Protein AF-A0A7L3YA74-F1 (afdb_monomer_lite)

Sequence (97 aa):
MVEAWYMDESREDQRAPHRLRPNRAVSLEQLRRLGVAYRKLDADNYETDPCLKEIRRAENYSWMDIVTIHKDKLPNYEEKVCESAFSEDLHAESTAR

pLDDT: mean 78.05, std 8.85, range [44.53, 91.81]

Organism: NCBI:txid1323832

Foldseek 3Di:
DDWAWDADPDPPDPPDPRADVVTGTDDPVNCVVVVHDDDDDDPVPCPPGVVNVVVCVVLVVPDDDDDDQDPVPDVVNVCCVVPVVPDDDDDPDDPPD

Secondary structure (DSSP, 8-state):
----BPBPS--S-TTS--B-SS--B--HHHHHHTT-------GGGTTT-HHHHHHHHHTT----------TTTSTTHHHIIIIIISS----SS----

InterPro domains:
  IPR004313 Acireductone dioxygenase ARD family [PF03079] (4-97)
  IPR004313 Acireductone dioxygenase ARD family [PTHR23418] (1-97)
  IPR011051 RmlC-like cupin domain superfamily [SSF51182] (1-82)
  IPR014710 RmlC-like jelly roll fold [G3DSA:2.60.120.10] (1-97)

Radius of gyration: 16.41 Å; chains: 1; bounding box: 35×32×40 Å

Structure (mmCIF, N/CA/C/O backbone):
data_AF-A0A7L3YA74-F1
#
_entry.id   AF-A0A7L3YA74-F1
#
loop_
_atom_site.group_PDB
_atom_site.id
_atom_site.type_symbol
_atom_site.label_atom_id
_atom_site.label_alt_id
_atom_site.label_comp_id
_atom_site.label_asym_id
_atom_site.label_entity_id
_atom_site.label_seq_id
_atom_site.pdbx_PDB_ins_code
_atom_site.Cartn_x
_atom_site.Cartn_y
_atom_site.Cartn_z
_atom_site.occupancy
_atom_site.B_iso_or_equiv
_atom_site.auth_seq_id
_atom_site.auth_comp_id
_atom_site.auth_asym_id
_atom_site.auth_atom_id
_atom_site.pdbx_PDB_model_num
ATOM 1 N N . MET A 1 1 ? -8.294 2.529 -9.353 1.00 65.00 1 MET A N 1
ATOM 2 C CA . MET A 1 1 ? -8.562 1.082 -9.193 1.00 65.00 1 MET A CA 1
ATOM 3 C C . MET A 1 1 ? -7.230 0.455 -8.822 1.00 65.00 1 MET A C 1
ATOM 5 O O . MET A 1 1 ? -6.240 0.891 -9.389 1.00 65.00 1 MET A O 1
ATOM 9 N N . VAL A 1 2 ? -7.171 -0.429 -7.824 1.00 81.81 2 VAL A N 1
ATOM 10 C CA . VAL A 1 2 ? -5.895 -1.043 -7.421 1.00 81.81 2 VAL A CA 1
ATOM 11 C C . VAL A 1 2 ? -5.481 -2.079 -8.462 1.00 81.81 2 VAL A C 1
ATOM 13 O O . VAL A 1 2 ? -6.305 -2.884 -8.894 1.00 81.81 2 VAL A O 1
ATOM 16 N N . GLU A 1 3 ? -4.225 -2.016 -8.888 1.00 85.62 3 GLU A N 1
ATOM 17 C CA . GLU A 1 3 ? -3.626 -2.949 -9.836 1.00 85.62 3 GLU A CA 1
ATOM 18 C C . GLU A 1 3 ? -2.585 -3.802 -9.100 1.00 85.62 3 GLU A C 1
ATOM 20 O O . GLU A 1 3 ? -1.801 -3.276 -8.315 1.00 85.62 3 GLU A O 1
ATOM 25 N N . ALA A 1 4 ? -2.570 -5.108 -9.365 1.00 87.88 4 ALA A N 1
ATOM 26 C CA . ALA A 1 4 ? -1.549 -6.035 -8.886 1.00 87.88 4 ALA A CA 1
ATOM 27 C C . ALA A 1 4 ? -1.159 -6.983 -10.028 1.00 87.88 4 ALA A C 1
ATOM 29 O O . ALA A 1 4 ? -2.000 -7.336 -10.860 1.00 87.88 4 ALA A O 1
ATOM 30 N N . TRP A 1 5 ? 0.111 -7.377 -10.103 1.00 91.81 5 TRP A N 1
ATOM 31 C CA . TRP A 1 5 ? 0.648 -8.217 -11.177 1.00 91.81 5 TRP A CA 1
ATOM 32 C C . TRP A 1 5 ? 1.831 -9.055 -10.688 1.00 91.81 5 TRP A C 1
ATOM 34 O O . TRP A 1 5 ? 2.436 -8.751 -9.663 1.00 91.81 5 TRP A O 1
ATOM 44 N N . TYR A 1 6 ? 2.153 -10.117 -11.425 1.00 87.88 6 TYR A N 1
ATOM 45 C CA . TYR A 1 6 ? 3.386 -10.877 -11.213 1.00 87.88 6 TYR A CA 1
ATOM 46 C C . TYR A 1 6 ? 4.590 -10.128 -11.789 1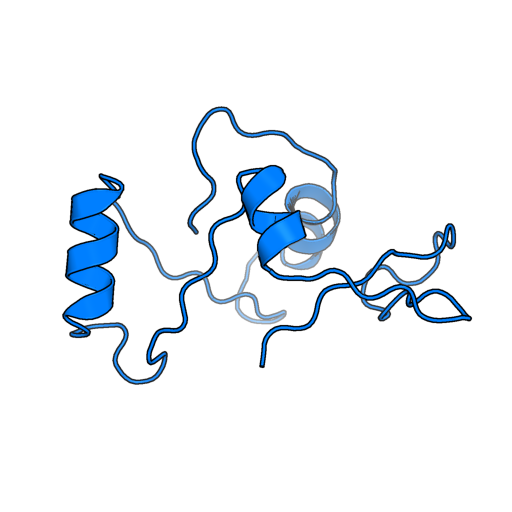.00 87.88 6 TYR A C 1
ATOM 48 O O . TYR A 1 6 ? 4.497 -9.551 -12.878 1.00 87.88 6 TYR A O 1
ATOM 56 N N . MET A 1 7 ? 5.702 -10.171 -11.053 1.00 86.44 7 MET A N 1
ATOM 57 C CA . MET A 1 7 ? 6.959 -9.536 -11.436 1.00 86.44 7 MET A CA 1
ATOM 58 C C . MET A 1 7 ? 7.815 -10.434 -12.340 1.00 86.44 7 MET A C 1
ATOM 60 O O . MET A 1 7 ? 7.671 -11.659 -12.314 1.00 86.44 7 MET A O 1
ATOM 64 N N . ASP A 1 8 ? 8.661 -9.820 -13.168 1.00 86.31 8 ASP A N 1
ATOM 65 C CA . ASP A 1 8 ? 9.738 -10.510 -13.887 1.00 86.31 8 ASP A CA 1
ATOM 66 C C . ASP A 1 8 ? 10.915 -10.873 -12.959 1.00 86.31 8 ASP A C 1
ATOM 68 O O . ASP A 1 8 ? 10.966 -10.467 -11.802 1.00 86.31 8 ASP A O 1
ATOM 72 N N . GLU A 1 9 ? 11.848 -11.692 -13.451 1.00 81.44 9 GLU A N 1
ATOM 73 C CA . GLU A 1 9 ? 13.032 -12.125 -12.689 1.00 81.44 9 GLU A CA 1
ATOM 74 C C . GLU A 1 9 ? 14.203 -11.124 -12.783 1.00 81.44 9 GLU A C 1
ATOM 76 O O . GLU A 1 9 ? 15.326 -11.440 -12.376 1.00 81.44 9 GLU A O 1
ATOM 81 N N . SER A 1 10 ? 13.980 -9.929 -13.348 1.00 80.62 10 SER A N 1
ATOM 82 C CA . SER A 1 10 ? 15.038 -8.934 -13.507 1.00 80.62 10 SER A CA 1
ATOM 83 C C . SER A 1 10 ? 15.422 -8.338 -12.155 1.00 80.62 10 SER A C 1
ATOM 85 O O . SER A 1 10 ? 14.576 -7.946 -11.357 1.00 80.62 10 SER A O 1
ATOM 87 N N . ARG A 1 11 ? 16.730 -8.230 -11.911 1.00 73.56 11 ARG A N 1
ATOM 88 C CA . ARG A 1 11 ? 17.304 -7.529 -10.748 1.00 73.56 11 ARG A CA 1
ATOM 89 C C . ARG A 1 11 ? 17.702 -6.089 -11.076 1.00 73.56 11 ARG A C 1
ATOM 91 O O . ARG A 1 11 ? 18.593 -5.538 -10.433 1.00 73.56 11 ARG A O 1
ATOM 98 N N . GLU A 1 12 ? 17.122 -5.531 -12.135 1.00 78.94 12 GLU A N 1
ATOM 99 C CA . GLU A 1 12 ? 17.312 -4.136 -12.531 1.00 78.94 12 GLU A CA 1
ATOM 100 C C . GLU A 1 12 ? 16.683 -3.171 -11.505 1.00 78.94 12 GLU A C 1
ATOM 102 O O . GLU A 1 12 ? 16.485 -3.516 -10.341 1.00 78.94 12 GLU A O 1
ATOM 107 N N . ASP A 1 13 ? 16.445 -1.920 -11.902 1.00 78.50 13 ASP A N 1
ATOM 108 C CA . ASP A 1 13 ? 15.917 -0.869 -11.031 1.00 78.50 13 ASP A CA 1
ATOM 109 C C . ASP A 1 13 ? 14.639 -1.318 -10.303 1.00 78.50 13 ASP A C 1
ATOM 111 O O . ASP A 1 13 ? 13.571 -1.368 -10.899 1.00 78.50 13 ASP A O 1
ATOM 115 N N . GLN A 1 14 ? 14.737 -1.565 -8.994 1.00 74.81 14 GLN A N 1
ATOM 116 C CA . GLN A 1 14 ? 13.635 -2.056 -8.155 1.00 74.81 14 GLN A CA 1
ATOM 117 C C . GLN A 1 14 ? 12.411 -1.122 -8.114 1.00 74.81 14 GLN A C 1
ATOM 119 O O . GLN A 1 14 ? 11.341 -1.526 -7.659 1.00 74.81 14 GLN A O 1
ATOM 124 N N . ARG A 1 15 ? 12.543 0.137 -8.559 1.00 78.00 15 ARG A N 1
ATOM 125 C CA . ARG A 1 15 ? 11.432 1.097 -8.668 1.00 78.00 15 ARG A CA 1
ATOM 126 C C . ARG A 1 15 ? 10.715 0.991 -10.016 1.00 78.00 15 ARG A C 1
ATOM 128 O O . ARG A 1 15 ? 9.676 1.630 -10.201 1.00 78.00 15 ARG A O 1
ATOM 135 N N . ALA A 1 16 ? 11.252 0.226 -10.964 1.00 81.88 16 ALA A N 1
ATOM 136 C CA . ALA A 1 16 ? 10.610 -0.030 -12.239 1.00 81.88 16 ALA A CA 1
ATOM 137 C C . ALA A 1 16 ? 9.360 -0.918 -12.061 1.00 81.88 16 ALA A C 1
ATOM 139 O O . ALA A 1 16 ? 9.227 -1.647 -11.082 1.00 81.88 16 ALA A O 1
ATOM 140 N N . PRO A 1 17 ? 8.408 -0.902 -13.010 1.00 81.69 17 PRO A N 1
ATOM 141 C CA . PRO A 1 17 ? 7.170 -1.668 -12.867 1.00 81.69 17 PRO A CA 1
ATOM 142 C C . PRO A 1 17 ? 7.342 -3.195 -12.862 1.00 81.69 17 PRO A C 1
ATOM 144 O O . PRO A 1 17 ? 6.415 -3.883 -12.439 1.00 81.69 17 PRO A O 1
ATOM 147 N N . HIS A 1 18 ? 8.450 -3.719 -13.408 1.00 84.81 18 HIS A N 1
ATOM 148 C CA . HIS A 1 18 ? 8.760 -5.157 -13.515 1.00 84.81 18 HIS A CA 1
ATOM 149 C C . HIS A 1 18 ? 7.584 -6.034 -13.984 1.00 84.81 18 HIS A C 1
ATOM 151 O O . HIS A 1 18 ? 7.367 -7.141 -13.505 1.00 84.81 18 HIS A O 1
ATOM 157 N N . ARG A 1 19 ? 6.745 -5.527 -14.899 1.00 84.94 19 ARG A N 1
ATOM 158 C CA . ARG A 1 19 ? 5.552 -6.242 -15.383 1.00 84.94 19 ARG A CA 1
ATOM 159 C C . ARG A 1 19 ? 5.958 -7.341 -16.366 1.00 84.94 19 ARG A C 1
ATOM 161 O O . ARG A 1 19 ? 6.562 -7.037 -17.397 1.00 84.94 19 ARG A O 1
ATOM 168 N N . LEU A 1 20 ? 5.516 -8.580 -16.122 1.00 83.38 20 LEU A N 1
ATOM 169 C CA . LEU A 1 20 ? 5.672 -9.680 -17.082 1.00 83.38 20 LEU A CA 1
ATOM 170 C C . LEU A 1 20 ? 5.091 -9.331 -18.463 1.00 83.38 20 LEU A C 1
ATOM 172 O O . LEU A 1 20 ? 4.079 -8.634 -18.589 1.00 83.38 20 LEU A O 1
ATOM 176 N N . ARG A 1 21 ? 5.709 -9.872 -19.517 1.00 80.38 21 ARG A N 1
ATOM 177 C CA . ARG A 1 21 ? 5.198 -9.815 -20.894 1.00 80.38 21 ARG A CA 1
ATOM 178 C C . ARG A 1 21 ? 5.085 -11.244 -21.440 1.00 80.38 21 ARG A C 1
ATOM 180 O O . ARG A 1 21 ? 6.120 -11.828 -21.750 1.00 80.38 21 ARG A O 1
ATOM 187 N N . PRO A 1 22 ? 3.868 -11.814 -21.575 1.00 85.38 22 PRO A N 1
ATOM 188 C CA . PRO A 1 22 ? 2.543 -11.199 -21.400 1.00 85.38 22 PRO A CA 1
ATOM 189 C C . PRO A 1 22 ? 2.173 -10.902 -19.934 1.00 85.38 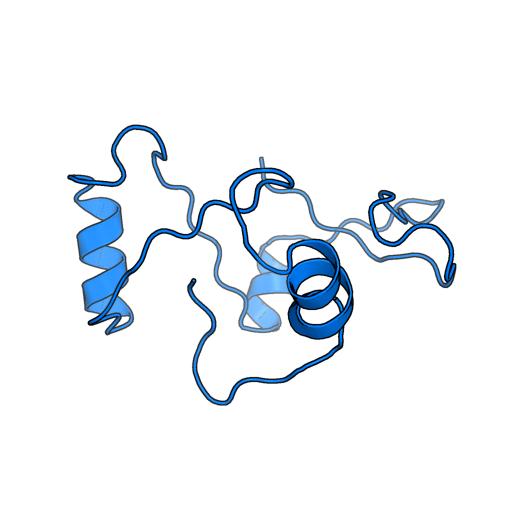22 PRO A C 1
ATOM 191 O O . PRO A 1 22 ? 2.587 -11.614 -19.024 1.00 85.38 22 PRO A O 1
ATOM 194 N N . ASN A 1 23 ? 1.372 -9.850 -19.716 1.00 86.50 23 ASN A N 1
ATOM 195 C CA . ASN A 1 23 ? 0.984 -9.407 -18.373 1.00 86.50 23 ASN A CA 1
ATOM 196 C C . ASN A 1 23 ? 0.130 -10.461 -17.664 1.00 86.50 23 ASN A C 1
ATOM 198 O O . ASN A 1 23 ? -0.882 -10.920 -18.199 1.00 86.50 23 ASN A O 1
ATOM 202 N N . ARG A 1 24 ? 0.497 -10.776 -16.423 1.00 87.44 24 ARG A N 1
ATOM 203 C CA . ARG A 1 24 ? -0.266 -11.656 -15.542 1.00 87.44 24 ARG A CA 1
ATOM 204 C C . ARG A 1 24 ? -0.784 -10.837 -14.363 1.00 87.44 24 ARG A C 1
ATOM 206 O O . ARG A 1 24 ? -0.106 -10.693 -13.349 1.00 87.44 24 ARG A O 1
ATOM 213 N N . ALA A 1 25 ? -1.981 -10.281 -14.527 1.00 88.38 25 ALA A N 1
ATOM 214 C CA . ALA A 1 25 ? -2.650 -9.517 -13.481 1.00 88.38 25 ALA A CA 1
ATOM 215 C C . ALA A 1 25 ? -3.127 -10.429 -12.337 1.00 88.38 25 ALA A C 1
ATOM 217 O O . ALA A 1 25 ? -3.476 -11.593 -12.551 1.00 88.38 25 ALA A O 1
ATOM 218 N N . VAL A 1 26 ? -3.157 -9.876 -11.129 1.00 88.38 26 VAL A N 1
ATOM 219 C CA . VAL A 1 26 ? -3.637 -10.525 -9.908 1.00 88.38 26 VAL A CA 1
ATOM 220 C C . VAL A 1 26 ? -4.903 -9.811 -9.448 1.00 88.38 26 VAL A C 1
ATOM 222 O O . VAL A 1 26 ? -4.951 -8.586 -9.348 1.00 88.38 26 VAL A O 1
ATOM 225 N N . SER A 1 27 ? -5.949 -10.586 -9.179 1.00 89.44 27 SER A N 1
ATOM 226 C CA . SER A 1 27 ? -7.224 -10.071 -8.675 1.00 89.44 27 SER A CA 1
ATOM 227 C C . SER A 1 27 ? -7.198 -9.853 -7.159 1.00 89.44 27 SER A C 1
ATOM 229 O O . SER A 1 27 ? -6.467 -10.514 -6.421 1.00 89.44 27 SER A O 1
ATOM 231 N N . LEU A 1 28 ? -8.081 -8.980 -6.668 1.00 86.50 28 LEU A N 1
ATOM 232 C CA . LEU A 1 28 ? -8.273 -8.771 -5.229 1.00 86.50 28 LEU A CA 1
ATOM 233 C C . LEU A 1 28 ? -8.700 -10.047 -4.485 1.00 86.50 28 LEU A C 1
ATOM 235 O O . LEU A 1 28 ? -8.375 -10.207 -3.313 1.00 86.50 28 LEU A O 1
ATOM 239 N N . GLU A 1 29 ? -9.410 -10.969 -5.141 1.00 86.94 29 GLU A N 1
ATOM 240 C CA . GLU A 1 29 ? -9.765 -12.259 -4.537 1.00 86.94 29 GLU A CA 1
ATOM 241 C C . GLU A 1 29 ? -8.544 -13.151 -4.310 1.00 86.94 29 GLU A C 1
ATOM 243 O O . GLU A 1 29 ? -8.449 -13.808 -3.274 1.00 86.94 29 GLU A O 1
ATOM 248 N N . GLN A 1 30 ? -7.588 -13.153 -5.243 1.00 87.62 30 GLN A N 1
ATOM 249 C CA . GLN A 1 30 ? -6.329 -13.877 -5.062 1.00 87.62 30 GLN A CA 1
ATOM 250 C C . GLN A 1 30 ? -5.513 -13.279 -3.913 1.00 87.62 30 GLN A C 1
ATOM 252 O O . GLN A 1 30 ? -5.005 -14.032 -3.089 1.00 87.62 30 GLN A O 1
ATOM 257 N N . LEU A 1 31 ? -5.467 -11.947 -3.801 1.00 87.56 31 LEU A N 1
ATOM 258 C CA . LEU A 1 31 ? -4.825 -11.261 -2.674 1.00 87.56 31 LEU A CA 1
ATOM 259 C C . LEU A 1 31 ? -5.486 -11.615 -1.332 1.00 87.56 31 LEU A C 1
ATOM 261 O O . LEU A 1 31 ? -4.791 -11.937 -0.372 1.00 87.56 31 LEU A O 1
ATOM 265 N N . ARG A 1 32 ? -6.823 -11.676 -1.276 1.00 87.06 32 ARG A N 1
ATOM 266 C CA . ARG A 1 32 ? -7.555 -12.088 -0.064 1.00 87.06 32 ARG A CA 1
ATOM 267 C C . ARG A 1 32 ? -7.232 -13.513 0.378 1.00 87.06 32 ARG A C 1
ATOM 269 O O . ARG A 1 32 ? -7.156 -13.762 1.576 1.00 87.06 32 ARG A O 1
ATOM 276 N N . ARG A 1 33 ? -7.016 -14.444 -0.560 1.00 87.81 33 ARG A N 1
ATOM 277 C CA . ARG A 1 33 ? -6.594 -15.823 -0.235 1.00 87.81 33 ARG A CA 1
ATOM 278 C C . ARG A 1 33 ? -5.199 -15.883 0.387 1.00 87.81 33 ARG A C 1
ATOM 280 O O . ARG A 1 33 ? -4.932 -16.807 1.143 1.00 87.81 33 ARG A O 1
ATOM 287 N N . LEU A 1 34 ? -4.344 -14.907 0.084 1.00 86.44 34 LEU A N 1
ATOM 288 C CA . LEU A 1 34 ? -3.024 -14.745 0.698 1.00 86.44 34 LEU A CA 1
ATOM 289 C C . LEU A 1 34 ? -3.087 -14.020 2.055 1.00 86.44 34 LEU A C 1
ATOM 291 O O . LEU A 1 34 ? -2.051 -13.808 2.671 1.00 86.44 34 LEU A O 1
ATOM 295 N N . GLY A 1 35 ? -4.279 -13.623 2.518 1.00 83.12 35 GLY A N 1
ATOM 296 C CA . GLY A 1 35 ? -4.459 -12.839 3.743 1.00 83.12 35 GLY A CA 1
ATOM 297 C C . GLY A 1 35 ? -4.313 -11.326 3.550 1.00 83.12 35 GLY A C 1
ATOM 298 O O . GLY A 1 35 ? -4.402 -10.581 4.519 1.00 83.12 35 GLY A O 1
ATOM 299 N N . VAL A 1 36 ? -4.140 -10.843 2.313 1.00 85.00 36 VAL A N 1
ATOM 300 C CA . VAL A 1 36 ? -4.012 -9.407 2.026 1.00 85.00 36 VAL A CA 1
ATOM 301 C C . VAL A 1 36 ? -5.398 -8.765 1.946 1.00 85.00 36 VAL A C 1
ATOM 303 O O . VAL A 1 36 ? -6.208 -9.069 1.062 1.00 85.00 36 VAL A O 1
ATOM 306 N N . ALA A 1 37 ? -5.676 -7.841 2.865 1.00 82.56 37 ALA A N 1
ATOM 307 C CA . ALA A 1 37 ? -6.910 -7.069 2.893 1.00 82.56 37 ALA A CA 1
ATOM 308 C C . ALA A 1 37 ? -6.732 -5.711 2.197 1.00 82.56 37 ALA A C 1
ATOM 310 O O . ALA A 1 37 ? -5.825 -4.949 2.501 1.00 82.56 37 ALA A O 1
ATOM 311 N N . TYR A 1 38 ? -7.647 -5.384 1.283 1.00 84.94 38 TYR A N 1
ATOM 312 C CA . TYR A 1 38 ? -7.721 -4.068 0.646 1.00 84.94 38 TYR A CA 1
ATOM 313 C C . TYR A 1 38 ? -8.952 -3.298 1.130 1.00 84.94 38 TYR A C 1
ATOM 315 O O . TYR A 1 38 ? -10.052 -3.864 1.236 1.00 84.94 38 TYR A O 1
ATOM 323 N N . ARG A 1 39 ? -8.776 -1.999 1.382 1.00 82.75 39 ARG A N 1
ATOM 324 C CA . ARG A 1 39 ? -9.842 -1.034 1.670 1.00 82.75 39 ARG A CA 1
ATOM 325 C C . ARG A 1 39 ? -9.565 0.249 0.893 1.00 82.75 39 ARG A C 1
ATOM 327 O O . ARG A 1 39 ? -8.424 0.684 0.795 1.00 82.75 39 ARG A O 1
ATOM 334 N N . LYS A 1 40 ? -10.615 0.831 0.317 1.00 83.00 40 LYS A N 1
ATOM 335 C CA . LYS A 1 40 ? -10.546 2.136 -0.339 1.00 83.00 40 LYS A CA 1
ATOM 336 C C . LYS A 1 40 ? -11.065 3.172 0.651 1.00 83.00 40 LYS A C 1
ATOM 338 O O . LYS A 1 40 ? -12.234 3.099 1.015 1.00 83.00 40 LYS A O 1
ATOM 343 N N . LEU A 1 41 ? -10.197 4.088 1.057 1.00 83.44 41 LEU A N 1
ATOM 344 C CA . LEU A 1 41 ? -10.511 5.188 1.963 1.00 83.44 41 LEU A CA 1
ATOM 345 C C . LEU A 1 41 ? -10.322 6.525 1.255 1.00 83.44 41 LEU A C 1
ATOM 347 O O . LEU A 1 41 ? -9.704 6.583 0.185 1.00 83.44 41 LEU A O 1
ATOM 351 N N . ASP A 1 42 ? -10.884 7.571 1.847 1.00 81.06 42 ASP A N 1
ATOM 352 C CA . ASP A 1 42 ? -10.666 8.938 1.399 1.00 81.06 42 ASP A CA 1
ATOM 353 C C . ASP A 1 42 ? -9.396 9.487 2.059 1.00 81.06 42 ASP A C 1
ATOM 355 O O . ASP A 1 42 ? -9.355 9.741 3.263 1.00 81.06 42 ASP A O 1
ATOM 359 N N . ALA A 1 43 ? -8.334 9.624 1.265 1.00 81.00 43 ALA A N 1
ATOM 360 C CA . ALA A 1 43 ? -7.046 10.094 1.756 1.00 81.00 43 ALA A CA 1
ATOM 361 C C . ALA A 1 43 ? -7.059 11.589 2.111 1.00 81.00 43 ALA A C 1
ATOM 363 O O . ALA A 1 43 ? -6.214 12.010 2.895 1.00 81.00 43 ALA A O 1
ATOM 364 N N . ASP A 1 44 ? -8.006 12.379 1.591 1.00 82.31 44 ASP A N 1
ATOM 365 C CA . ASP A 1 44 ? -8.095 13.810 1.899 1.00 82.31 44 ASP A CA 1
ATOM 366 C C . ASP A 1 44 ? -8.684 14.051 3.298 1.00 82.31 44 ASP A C 1
ATOM 368 O O . ASP A 1 44 ? -8.444 15.094 3.905 1.00 82.31 44 ASP A O 1
ATOM 372 N N . ASN A 1 45 ? -9.418 13.072 3.842 1.00 81.88 45 ASN A N 1
ATOM 373 C CA . ASN A 1 45 ? -10.070 13.169 5.147 1.00 81.88 45 ASN A CA 1
ATOM 374 C C . ASN A 1 45 ? -9.557 12.143 6.174 1.00 81.88 45 ASN A C 1
ATOM 376 O O . ASN A 1 45 ? -10.289 11.721 7.072 1.00 81.88 45 ASN A O 1
ATOM 380 N N . TYR A 1 46 ? -8.287 11.745 6.079 1.00 78.62 46 TYR A N 1
ATOM 381 C CA . TYR A 1 46 ? -7.698 10.726 6.956 1.00 78.62 46 TYR A CA 1
ATOM 382 C C . TYR A 1 46 ? -7.779 11.065 8.463 1.00 78.62 46 TYR A C 1
ATOM 384 O O . TYR A 1 46 ? -7.776 10.161 9.297 1.00 78.62 46 TYR A O 1
ATOM 392 N N . GLU A 1 47 ? -7.883 12.347 8.835 1.00 76.44 47 GLU A N 1
ATOM 393 C CA . GLU A 1 47 ? -7.976 12.789 10.236 1.00 76.44 47 GLU A CA 1
ATOM 394 C C . GLU A 1 47 ? -9.341 12.490 10.874 1.00 76.44 47 GLU A C 1
ATOM 396 O O . GLU A 1 47 ? -9.425 12.190 12.071 1.00 76.44 47 GLU A O 1
ATOM 401 N N . THR A 1 48 ? -10.429 12.572 10.097 1.00 75.00 48 THR A N 1
ATOM 402 C CA . THR A 1 48 ? -11.792 12.441 10.640 1.00 75.00 48 THR A CA 1
ATOM 403 C C . THR A 1 48 ? -12.623 11.326 10.023 1.00 75.00 48 THR A C 1
ATOM 405 O O . THR A 1 48 ? -13.729 11.090 10.519 1.00 75.00 48 THR A O 1
ATOM 408 N N . ASP A 1 49 ? -12.088 10.596 9.038 1.00 80.12 49 ASP A N 1
ATOM 409 C CA . ASP A 1 49 ? -12.808 9.547 8.317 1.00 80.12 49 ASP A CA 1
ATOM 410 C C . ASP A 1 49 ? -13.410 8.500 9.285 1.00 80.12 49 ASP A C 1
ATOM 412 O O . ASP A 1 49 ? -12.679 7.763 9.967 1.00 80.12 49 ASP A O 1
ATOM 41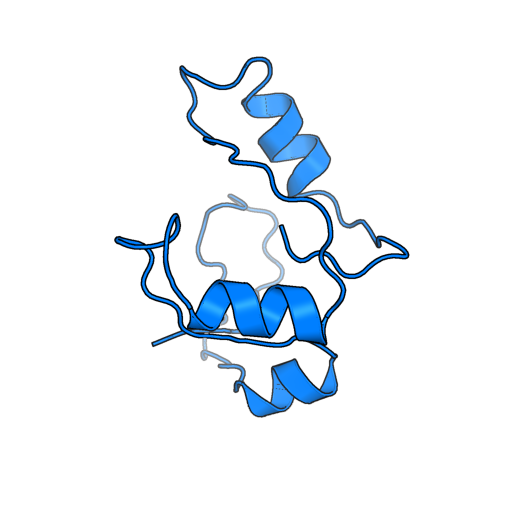6 N N . PRO A 1 50 ? -14.753 8.412 9.377 1.00 81.44 50 PRO A N 1
ATOM 417 C CA . PRO A 1 50 ? -15.412 7.406 10.200 1.00 81.44 50 PRO A CA 1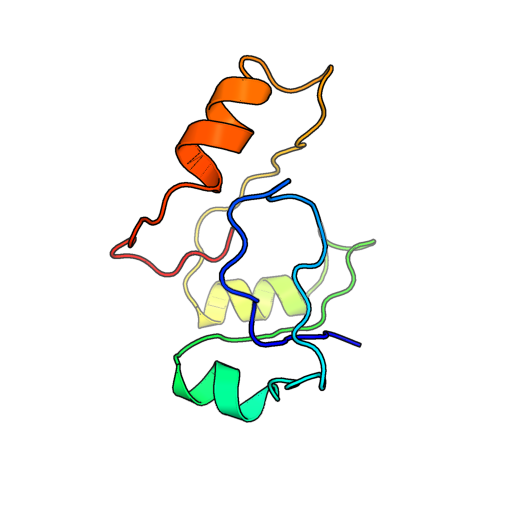
ATOM 418 C C . PRO A 1 50 ? -15.110 5.979 9.720 1.00 81.44 50 PRO A C 1
ATOM 420 O O . PRO A 1 50 ? -15.045 5.070 10.550 1.00 81.44 50 PRO A O 1
ATOM 423 N N . CYS A 1 51 ? -14.848 5.780 8.424 1.00 81.00 51 CYS A N 1
ATOM 424 C CA . CYS A 1 51 ? -14.520 4.472 7.864 1.00 81.00 51 CYS A CA 1
ATOM 425 C C . CYS A 1 51 ? -13.156 3.975 8.369 1.00 81.00 51 CYS A C 1
ATOM 427 O O . CYS A 1 51 ? -13.026 2.815 8.770 1.00 81.00 51 CYS A O 1
ATOM 429 N N . LEU A 1 52 ? -12.160 4.866 8.459 1.00 81.25 52 LEU A N 1
ATOM 430 C CA . LEU A 1 52 ? -10.863 4.543 9.057 1.00 81.25 52 LEU A CA 1
ATOM 431 C C . LEU A 1 52 ? -11.009 4.168 10.540 1.00 81.25 52 LEU A C 1
ATOM 433 O O . LEU A 1 52 ? -10.405 3.196 10.994 1.00 81.25 52 LEU A O 1
ATOM 437 N N . LYS A 1 53 ? -11.844 4.892 11.298 1.00 82.06 53 LYS A N 1
ATOM 438 C CA . LYS A 1 53 ? -12.103 4.584 12.718 1.00 82.06 53 LYS A CA 1
ATOM 439 C C . LYS A 1 53 ? -12.742 3.209 12.909 1.00 82.06 53 LYS A C 1
ATOM 441 O O . LYS A 1 53 ? -12.343 2.485 13.823 1.00 82.06 53 LYS A O 1
ATOM 446 N N . GLU A 1 54 ? -13.698 2.833 12.062 1.00 85.25 54 GLU A N 1
ATOM 447 C CA . GLU A 1 54 ? -14.304 1.497 12.103 1.00 85.25 54 GLU A CA 1
ATOM 448 C C . GLU A 1 54 ? -13.288 0.395 11.800 1.00 85.25 54 GLU A C 1
ATOM 450 O O . GLU A 1 54 ? -13.221 -0.580 12.549 1.00 85.25 54 GLU A O 1
ATOM 455 N N . ILE A 1 55 ? -12.455 0.567 10.768 1.00 84.00 55 ILE A N 1
ATOM 456 C CA . ILE A 1 55 ? -11.415 -0.413 10.417 1.00 84.00 55 ILE A CA 1
ATOM 457 C C . ILE A 1 55 ? -10.426 -0.579 11.570 1.00 84.00 55 ILE A C 1
ATOM 459 O O . ILE A 1 55 ? -10.150 -1.703 11.983 1.00 84.00 55 ILE A O 1
ATOM 463 N N . ARG A 1 56 ? -9.948 0.528 12.149 1.00 82.12 56 ARG A N 1
ATOM 464 C CA . ARG A 1 56 ? -9.021 0.485 13.289 1.00 82.12 56 ARG A CA 1
ATOM 465 C C . ARG A 1 56 ? -9.618 -0.236 14.490 1.00 82.12 56 ARG A C 1
ATOM 467 O O . ARG A 1 56 ? -8.912 -0.982 15.160 1.00 82.12 56 ARG A O 1
ATOM 474 N N . ARG A 1 57 ? -10.911 -0.042 14.761 1.00 83.69 57 ARG A N 1
ATOM 475 C CA . ARG A 1 57 ? -11.601 -0.742 15.851 1.00 83.69 57 ARG A CA 1
ATOM 476 C C . ARG A 1 57 ? -11.777 -2.233 15.557 1.00 83.69 57 ARG A C 1
ATOM 478 O O . ARG A 1 57 ? -11.621 -3.033 16.472 1.00 83.69 57 ARG A O 1
ATOM 485 N N . ALA A 1 58 ? -12.113 -2.595 14.320 1.00 83.75 58 ALA A N 1
ATOM 486 C CA . ALA A 1 58 ? -12.319 -3.985 13.917 1.00 83.75 58 ALA A CA 1
ATOM 487 C C . ALA A 1 58 ? -11.015 -4.800 13.942 1.00 83.75 58 ALA A C 1
ATOM 489 O O . ALA A 1 58 ? -11.014 -5.931 14.416 1.00 83.75 58 ALA A O 1
ATOM 490 N N . GLU A 1 59 ? -9.913 -4.200 13.492 1.00 80.12 59 GLU A N 1
ATOM 491 C CA . GLU A 1 59 ? -8.589 -4.834 13.398 1.00 80.12 59 GLU A CA 1
ATOM 492 C C . GLU A 1 59 ? -7.702 -4.568 14.634 1.00 80.12 59 GLU A C 1
ATOM 494 O O . GLU A 1 59 ? -6.544 -4.971 14.682 1.00 80.12 59 GLU A O 1
ATOM 499 N N . ASN A 1 60 ? -8.241 -3.888 15.654 1.00 82.38 60 ASN A N 1
ATOM 500 C CA . ASN A 1 60 ? -7.553 -3.532 16.899 1.00 82.38 60 ASN A CA 1
ATOM 501 C C . ASN A 1 60 ? -6.258 -2.701 16.710 1.00 82.38 60 ASN A C 1
ATOM 503 O O . ASN A 1 60 ? -5.308 -2.815 17.487 1.00 82.38 60 ASN A O 1
ATOM 507 N N . TYR A 1 61 ? -6.230 -1.814 15.708 1.00 79.62 61 TYR A N 1
ATOM 508 C CA . TYR A 1 61 ? -5.127 -0.875 15.462 1.00 79.62 61 TYR A CA 1
ATOM 509 C C . TYR A 1 61 ? -5.175 0.311 16.437 1.00 79.62 61 TYR A C 1
ATOM 511 O O . TYR A 1 61 ? -5.727 1.385 16.155 1.00 79.62 61 TYR A O 1
ATOM 519 N N . SER A 1 62 ? -4.584 0.103 17.612 1.00 78.81 62 SER A N 1
ATOM 520 C CA . SER A 1 62 ? -4.546 1.068 18.718 1.00 78.81 62 SER A CA 1
ATOM 521 C C . SER A 1 62 ? -3.617 2.260 18.469 1.00 78.81 62 SER A C 1
ATOM 523 O O . SER A 1 62 ? -3.842 3.336 19.023 1.00 78.81 62 SER A O 1
ATOM 525 N N . TRP A 1 63 ? -2.621 2.112 17.595 1.00 76.62 63 TRP A N 1
ATOM 526 C CA . TRP A 1 63 ? -1.611 3.130 17.318 1.00 76.62 63 TRP A CA 1
ATOM 527 C C . TRP A 1 63 ? -1.579 3.510 15.833 1.00 76.62 63 TRP A C 1
ATOM 529 O O . TRP A 1 63 ? -1.958 2.712 14.982 1.00 76.62 63 TRP A O 1
ATOM 539 N N . MET A 1 64 ? -1.211 4.757 15.537 1.00 79.44 64 MET A N 1
ATOM 540 C CA . MET A 1 64 ? -1.084 5.289 14.176 1.00 79.44 64 MET A CA 1
ATOM 541 C C . MET A 1 64 ? -0.079 6.438 14.187 1.00 79.44 64 MET A C 1
ATOM 543 O O . MET A 1 64 ? -0.189 7.339 15.022 1.00 79.44 64 MET A O 1
ATOM 547 N N . ASP A 1 65 ? 0.840 6.427 13.235 1.00 80.06 65 ASP A N 1
ATOM 548 C CA . ASP A 1 65 ? 1.763 7.508 12.920 1.00 80.06 65 ASP A CA 1
ATOM 549 C C . ASP A 1 65 ? 1.676 7.892 11.439 1.00 80.06 65 ASP A C 1
ATOM 551 O O . ASP A 1 65 ? 1.033 7.226 10.633 1.00 80.06 65 ASP A O 1
ATOM 555 N N . ILE A 1 66 ? 2.282 9.027 11.084 1.00 80.62 66 ILE A N 1
ATOM 556 C CA . ILE A 1 66 ? 2.348 9.507 9.703 1.00 80.62 66 ILE A CA 1
ATOM 557 C C . ILE A 1 66 ? 3.817 9.635 9.337 1.00 80.62 66 ILE A C 1
ATOM 559 O O . ILE A 1 66 ? 4.549 10.440 9.918 1.00 80.62 66 ILE A O 1
ATOM 563 N N . VAL A 1 67 ? 4.244 8.867 8.340 1.00 78.00 67 VAL A N 1
ATOM 564 C CA . VAL A 1 67 ? 5.611 8.909 7.822 1.00 78.00 67 VAL A CA 1
ATOM 565 C C . VAL A 1 67 ? 5.603 9.555 6.441 1.00 78.00 67 VAL A C 1
ATOM 567 O O . VAL A 1 67 ? 4.921 9.103 5.528 1.00 78.00 67 VAL A O 1
ATOM 570 N N . THR A 1 68 ? 6.390 10.619 6.266 1.00 79.31 68 THR A N 1
ATOM 571 C CA . THR A 1 68 ? 6.599 11.247 4.952 1.00 79.31 68 THR A CA 1
ATOM 572 C C . THR A 1 68 ? 7.910 10.757 4.345 1.00 79.31 68 THR A C 1
ATOM 574 O O . THR A 1 68 ? 8.991 11.172 4.764 1.00 79.31 68 THR A O 1
ATOM 577 N N . ILE A 1 69 ? 7.826 9.894 3.333 1.00 76.75 69 ILE A N 1
ATOM 578 C CA . ILE A 1 69 ? 8.997 9.368 2.621 1.00 76.75 69 ILE A CA 1
ATOM 579 C C . ILE A 1 69 ? 9.367 10.337 1.489 1.00 76.75 69 ILE A C 1
ATOM 581 O O . ILE A 1 69 ? 8.813 10.286 0.394 1.00 76.75 69 ILE A O 1
ATOM 585 N N . HIS A 1 70 ? 10.306 11.248 1.757 1.00 78.44 70 HIS A N 1
ATOM 586 C CA . HIS A 1 70 ? 10.846 12.194 0.772 1.00 78.44 70 HIS A CA 1
ATOM 587 C C . HIS A 1 70 ? 12.359 12.334 0.944 1.00 78.44 70 HIS A C 1
ATOM 589 O O . HIS A 1 70 ? 12.827 12.402 2.083 1.00 78.44 70 HIS A O 1
ATOM 595 N N . LYS A 1 71 ? 13.104 12.430 -0.168 1.00 75.38 71 LYS A N 1
ATOM 596 C CA . LYS A 1 71 ? 14.580 12.506 -0.171 1.00 75.38 71 LYS A CA 1
ATOM 597 C C . LYS A 1 71 ? 15.121 13.576 0.778 1.00 75.38 71 LYS A C 1
ATOM 599 O O . LYS A 1 71 ? 16.061 13.320 1.514 1.00 75.38 71 LYS A O 1
ATOM 604 N N . ASP A 1 72 ? 14.463 14.731 0.810 1.00 75.81 72 ASP A N 1
ATOM 605 C CA . ASP A 1 72 ? 14.912 15.880 1.608 1.00 75.81 72 ASP A CA 1
ATOM 606 C C . ASP A 1 72 ? 14.384 15.899 3.051 1.00 75.81 72 ASP A C 1
ATOM 608 O O . ASP A 1 72 ? 14.882 16.661 3.875 1.00 75.81 72 ASP A O 1
ATOM 612 N N . LYS A 1 73 ? 13.342 15.115 3.367 1.00 73.44 73 LYS A N 1
ATOM 613 C CA . LYS A 1 73 ? 12.659 15.174 4.677 1.00 73.44 73 LYS A CA 1
ATOM 614 C C . LYS A 1 73 ? 12.955 13.979 5.575 1.00 73.44 73 LYS A C 1
ATOM 616 O O . LYS A 1 73 ? 12.740 14.073 6.781 1.00 73.44 73 LYS A O 1
ATOM 621 N N . LEU A 1 74 ? 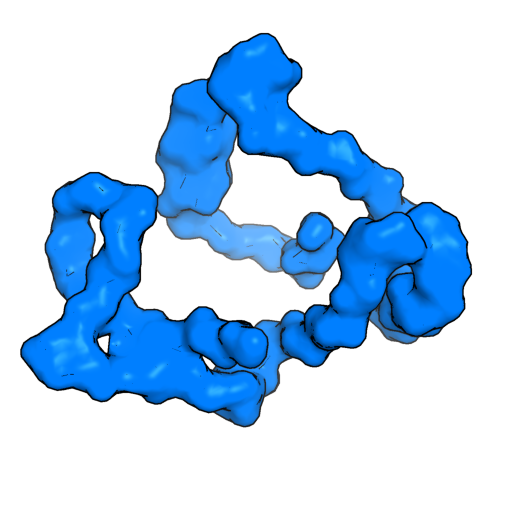13.420 12.866 5.007 1.00 73.12 74 LEU A N 1
ATOM 622 C CA . LEU A 1 74 ? 13.716 11.654 5.756 1.00 73.12 74 LEU A CA 1
ATOM 623 C C . LEU A 1 74 ? 15.235 11.532 5.981 1.00 73.12 74 LEU A C 1
ATOM 625 O O . LEU A 1 74 ? 15.966 11.280 5.021 1.00 73.12 74 LEU A O 1
ATOM 629 N N . PRO A 1 75 ? 15.735 11.673 7.223 1.00 71.56 75 PRO A N 1
ATOM 630 C CA . PRO A 1 75 ? 17.124 11.337 7.518 1.00 71.56 75 PRO A CA 1
ATOM 631 C C . PRO A 1 75 ? 17.354 9.843 7.234 1.00 71.56 75 PRO A C 1
ATOM 633 O O . PRO A 1 75 ? 16.517 9.008 7.586 1.00 71.56 75 PRO A O 1
ATOM 636 N N . ASN A 1 76 ? 18.469 9.520 6.575 1.00 68.50 76 ASN A N 1
ATOM 637 C CA . ASN A 1 76 ? 18.792 8.181 6.057 1.00 68.50 76 ASN A CA 1
ATOM 638 C C . ASN A 1 76 ? 17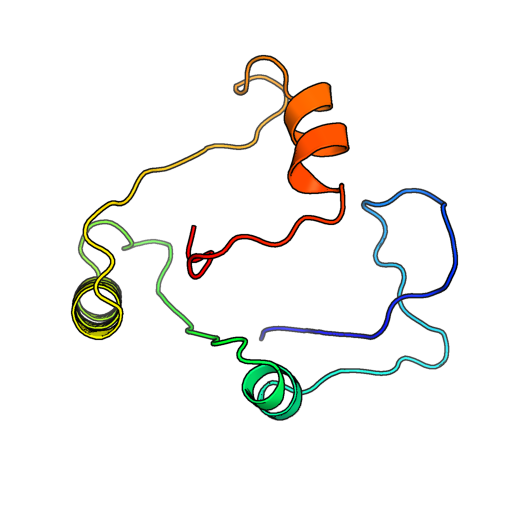.772 7.645 5.030 1.00 68.50 76 ASN A C 1
ATOM 640 O O . ASN A 1 76 ? 17.427 6.466 5.051 1.00 68.50 76 ASN A O 1
ATOM 644 N N . TYR A 1 77 ? 17.292 8.501 4.117 1.00 69.12 77 TYR A N 1
ATOM 645 C CA . TYR A 1 77 ? 16.360 8.106 3.051 1.00 69.12 77 TYR A CA 1
ATOM 646 C C . TYR A 1 77 ? 16.840 6.887 2.252 1.00 69.12 77 TYR A C 1
ATOM 648 O O . TYR A 1 77 ? 16.101 5.920 2.133 1.00 69.12 77 TYR A O 1
ATOM 656 N N . GLU A 1 78 ? 18.068 6.912 1.729 1.00 67.88 78 GLU A N 1
ATOM 657 C CA . GLU A 1 78 ? 18.580 5.832 0.872 1.00 67.88 78 GLU A CA 1
ATOM 658 C C . GLU A 1 78 ? 18.704 4.503 1.633 1.00 67.88 78 GLU A C 1
ATOM 660 O O . GLU A 1 78 ? 18.277 3.478 1.122 1.00 67.88 78 GLU A O 1
ATOM 665 N N . GLU A 1 79 ? 19.193 4.514 2.874 1.00 68.25 79 GLU A N 1
ATOM 666 C CA . GLU A 1 79 ? 19.359 3.308 3.701 1.00 68.25 79 GLU A CA 1
ATOM 667 C C . GLU A 1 79 ? 18.006 2.717 4.134 1.00 68.25 79 GLU A C 1
ATOM 669 O O . GLU A 1 79 ? 17.750 1.528 3.955 1.00 68.25 79 GLU A O 1
ATOM 674 N N . LYS A 1 80 ? 17.072 3.549 4.617 1.00 66.56 80 LYS A N 1
ATOM 675 C CA . LYS A 1 80 ? 15.740 3.075 5.032 1.00 66.56 80 LYS A CA 1
ATOM 676 C C . LYS A 1 80 ? 14.888 2.602 3.861 1.00 66.56 80 LYS A C 1
ATOM 678 O O . LYS A 1 80 ? 14.132 1.645 4.007 1.00 66.56 80 LYS A O 1
ATOM 683 N N . VAL A 1 81 ? 14.979 3.290 2.723 1.00 65.25 81 VAL A N 1
ATOM 684 C CA . VAL A 1 81 ? 14.232 2.922 1.520 1.00 65.25 81 VAL A CA 1
ATOM 685 C C . VAL A 1 81 ? 14.847 1.667 0.913 1.00 65.25 81 VAL A C 1
ATOM 687 O O . VAL A 1 81 ? 14.146 0.668 0.824 1.00 65.25 81 VAL A O 1
ATOM 690 N N . CYS A 1 82 ? 16.133 1.674 0.554 1.00 56.19 82 CYS A N 1
ATOM 691 C CA . CYS A 1 82 ? 16.759 0.568 -0.176 1.00 56.19 82 CYS A CA 1
ATOM 692 C C . CYS A 1 82 ? 17.036 -0.670 0.682 1.00 56.19 82 CYS A C 1
ATOM 694 O O . CYS A 1 82 ? 16.888 -1.777 0.180 1.00 56.19 82 CYS A O 1
ATOM 696 N N . GLU A 1 83 ? 17.432 -0.516 1.947 1.00 59.62 83 GLU A N 1
ATOM 697 C CA . GLU A 1 83 ? 17.877 -1.657 2.755 1.00 59.62 83 GLU A CA 1
ATOM 698 C C . GLU A 1 83 ? 16.769 -2.214 3.651 1.00 59.62 83 GLU A C 1
ATOM 700 O O . GLU A 1 83 ? 16.620 -3.426 3.757 1.00 59.62 83 GLU A O 1
ATOM 705 N N . SER A 1 84 ? 15.955 -1.361 4.276 1.00 62.41 84 SER A N 1
ATOM 706 C CA . SER A 1 84 ? 14.930 -1.833 5.221 1.00 62.41 84 SER A CA 1
ATOM 707 C C . SER A 1 84 ? 13.569 -2.106 4.578 1.00 62.41 84 SER A C 1
ATOM 709 O O . SER A 1 84 ? 12.866 -3.001 5.031 1.00 62.41 84 SER A O 1
ATOM 711 N N . ALA A 1 85 ? 13.167 -1.334 3.561 1.00 62.22 85 ALA A N 1
ATOM 712 C CA . ALA A 1 85 ? 11.832 -1.459 2.965 1.00 62.22 85 ALA A CA 1
ATOM 713 C C . ALA A 1 85 ? 11.777 -2.379 1.733 1.00 62.22 85 ALA A C 1
ATOM 715 O O . ALA A 1 85 ? 10.720 -2.940 1.457 1.00 62.22 85 ALA A O 1
ATOM 716 N N . PHE A 1 86 ? 12.883 -2.529 0.993 1.00 67.38 86 PHE A N 1
ATOM 717 C CA . PHE A 1 86 ? 12.958 -3.417 -0.179 1.00 67.38 86 PHE A CA 1
ATOM 718 C C . PHE A 1 86 ? 13.556 -4.797 0.122 1.00 67.38 86 PHE A C 1
ATOM 720 O O . PHE A 1 86 ? 13.485 -5.684 -0.728 1.00 67.38 86 PHE A O 1
ATOM 727 N N . SER A 1 87 ? 14.115 -5.001 1.317 1.00 68.75 87 SER A N 1
ATOM 728 C CA . SER A 1 87 ? 14.523 -6.334 1.761 1.00 68.75 87 SER A CA 1
ATOM 729 C C . SER A 1 87 ? 13.303 -7.153 2.170 1.00 68.75 87 SER A C 1
ATOM 731 O O . SER A 1 87 ? 12.397 -6.648 2.830 1.00 68.75 87 SER A O 1
ATOM 733 N N . GLU A 1 88 ? 13.280 -8.424 1.774 1.00 73.56 88 GLU A N 1
ATOM 734 C CA . GLU A 1 88 ? 12.226 -9.357 2.163 1.00 73.56 88 GLU A CA 1
ATOM 735 C C . GLU A 1 88 ? 12.285 -9.604 3.678 1.00 73.56 88 GLU A C 1
ATOM 737 O O . GLU A 1 88 ? 13.266 -10.146 4.186 1.00 73.56 88 GLU A O 1
ATOM 742 N N . ASP A 1 89 ? 11.234 -9.200 4.390 1.00 74.50 89 ASP A N 1
ATOM 743 C CA . ASP A 1 89 ? 11.065 -9.422 5.826 1.00 74.50 89 ASP A CA 1
ATOM 744 C C . ASP A 1 89 ? 9.632 -9.893 6.115 1.00 74.50 89 ASP A C 1
ATOM 746 O O . ASP A 1 89 ? 8.693 -9.585 5.373 1.00 74.50 89 ASP A O 1
ATOM 750 N N . LEU A 1 90 ? 9.459 -10.657 7.193 1.00 76.06 90 LEU A N 1
ATOM 751 C CA . LEU A 1 90 ? 8.157 -11.120 7.658 1.00 76.06 90 LEU A CA 1
ATOM 752 C C . LEU A 1 90 ? 7.940 -10.641 9.090 1.00 76.06 90 LEU A C 1
ATOM 754 O O . LEU A 1 90 ? 8.618 -11.073 10.022 1.00 76.06 90 LEU A O 1
ATOM 758 N N . HIS A 1 91 ? 6.928 -9.803 9.280 1.00 75.19 91 HIS A N 1
ATOM 759 C CA . HIS A 1 91 ? 6.523 -9.350 10.602 1.00 75.19 91 HIS A CA 1
ATOM 760 C C . HIS A 1 91 ? 5.471 -10.290 11.210 1.00 75.19 91 HIS A C 1
ATOM 762 O O . HIS A 1 91 ? 4.573 -10.777 10.525 1.00 75.19 91 HIS A O 1
ATOM 768 N N . ALA A 1 92 ? 5.577 -10.539 12.519 1.00 69.44 92 ALA A N 1
ATOM 769 C CA . ALA A 1 92 ? 4.630 -11.380 13.259 1.00 69.44 92 ALA A CA 1
ATOM 770 C C . ALA A 1 92 ? 3.255 -10.712 13.459 1.00 69.44 92 ALA A C 1
ATOM 772 O O . ALA A 1 92 ? 2.263 -11.400 13.697 1.00 69.44 92 ALA A O 1
ATOM 773 N N . GLU A 1 93 ? 3.193 -9.383 13.357 1.00 67.69 93 GLU A N 1
ATOM 774 C CA . GLU A 1 93 ? 1.958 -8.602 13.411 1.00 67.69 93 GLU A CA 1
ATOM 775 C C . GLU A 1 93 ? 1.544 -8.131 12.012 1.00 67.69 93 GLU A C 1
ATOM 777 O O . GLU A 1 93 ? 2.377 -7.931 11.123 1.00 67.69 93 GLU A O 1
ATOM 782 N N . SER A 1 94 ? 0.236 -7.930 11.819 1.00 58.22 94 SER A N 1
ATOM 783 C CA . SER A 1 94 ? -0.302 -7.405 10.563 1.00 58.22 94 SER A CA 1
ATOM 784 C C . SER A 1 94 ? 0.316 -6.043 10.258 1.00 58.22 94 SER A C 1
ATOM 786 O O . SER A 1 94 ? 0.152 -5.090 11.018 1.00 58.22 94 SER A O 1
ATOM 788 N N . THR A 1 95 ? 0.987 -5.932 9.113 1.00 58.72 95 THR A N 1
ATOM 789 C CA . THR A 1 95 ? 1.570 -4.667 8.658 1.00 58.72 95 THR A CA 1
ATOM 790 C C . THR A 1 95 ? 0.485 -3.815 8.003 1.00 58.72 95 THR A C 1
ATOM 792 O O . THR A 1 95 ? 0.368 -3.754 6.783 1.00 58.72 95 THR A O 1
ATOM 795 N N . ALA A 1 96 ? -0.344 -3.185 8.831 1.00 54.44 96 ALA A N 1
ATOM 796 C CA . ALA A 1 96 ? -1.194 -2.069 8.432 1.00 54.44 96 ALA A CA 1
ATOM 797 C C . ALA A 1 96 ? -0.521 -0.778 8.909 1.00 54.44 96 ALA A C 1
ATOM 799 O O . ALA A 1 96 ? -0.846 -0.253 9.972 1.00 54.44 96 ALA A O 1
ATOM 800 N N . ARG A 1 97 ? 0.496 -0.349 8.158 1.00 44.53 97 ARG A N 1
ATOM 801 C CA . ARG A 1 97 ? 1.087 0.989 8.275 1.00 44.53 97 ARG A CA 1
ATOM 802 C C . ARG A 1 97 ? 0.346 1.951 7.359 1.00 44.53 97 ARG A C 1
ATOM 804 O O . ARG A 1 97 ? 0.004 1.521 6.234 1.00 44.53 97 ARG A O 1
#